Protein AF-A0A4V3SWM5-F1 (afdb_monomer_lite)

Foldseek 3Di:
DDWDWDDDDQKIKIKDDDQDAPDDPPLVVVLVVLVPDPQFPDWDWDADPSGIMTMTIGRRPPDPPPPPPPDD

pLDDT: mean 84.22, std 13.42, range [52.53, 97.75]

Secondary structure (DSSP, 8-state):
-EEEEEEETTEEEEEEE--STT----HHHHHHHHHT-TTEEEEEEEEETTEEEEEEEEE-SPP---------

Radius of gyration: 16.42 Å; chains: 1; bounding box: 34×19×58 Å

Structure (mmCIF, N/CA/C/O backbone):
data_AF-A0A4V3SWM5-F1
#
_entry.id   AF-A0A4V3SWM5-F1
#
loop_
_atom_site.group_PDB
_atom_site.id
_atom_site.type_symbol
_atom_site.label_atom_id
_atom_site.label_alt_id
_atom_site.label_comp_id
_atom_site.label_asym_id
_atom_site.label_entity_id
_atom_site.label_seq_id
_atom_site.pdbx_PDB_ins_code
_atom_site.Cartn_x
_atom_site.Cartn_y
_atom_site.Cartn_z
_atom_site.occupancy
_atom_site.B_iso_or_equiv
_atom_site.auth_seq_id
_atom_site.auth_comp_id
_atom_site.auth_asym_id
_atom_site.auth_atom_id
_atom_site.pdbx_PDB_model_num
ATOM 1 N N . MET A 1 1 ? 13.503 8.516 -4.938 1.00 82.75 1 MET A N 1
ATOM 2 C CA . MET A 1 1 ? 12.410 7.664 -4.421 1.00 82.75 1 MET A CA 1
ATOM 3 C C . MET A 1 1 ? 11.319 8.585 -3.896 1.00 82.75 1 MET A C 1
ATOM 5 O O . MET A 1 1 ? 11.673 9.613 -3.333 1.00 82.75 1 MET A O 1
ATOM 9 N N . SER A 1 2 ? 10.043 8.269 -4.104 1.00 89.75 2 SER A N 1
ATOM 10 C CA . SER A 1 2 ? 8.913 9.029 -3.547 1.00 89.75 2 SER A CA 1
ATOM 11 C C . SER A 1 2 ? 7.959 8.110 -2.789 1.00 89.75 2 SER A C 1
ATOM 13 O O . SER A 1 2 ? 7.913 6.907 -3.052 1.00 89.75 2 SER A O 1
ATOM 15 N N . VAL A 1 3 ? 7.206 8.685 -1.849 1.00 92.31 3 VAL A N 1
ATOM 16 C CA . VAL A 1 3 ? 6.109 8.007 -1.152 1.00 92.31 3 VAL A CA 1
ATOM 17 C C . VAL A 1 3 ? 4.823 8.774 -1.420 1.00 92.31 3 VAL A C 1
ATOM 19 O O . VAL A 1 3 ? 4.776 9.988 -1.233 1.00 92.31 3 VAL A O 1
ATOM 22 N N . HIS A 1 4 ? 3.795 8.062 -1.866 1.00 93.44 4 HIS A N 1
ATOM 23 C CA . HIS A 1 4 ? 2.461 8.594 -2.106 1.00 93.44 4 HIS A CA 1
ATOM 24 C C . HIS A 1 4 ? 1.497 7.983 -1.095 1.00 93.44 4 HIS A C 1
ATOM 26 O O . HIS A 1 4 ? 1.565 6.784 -0.819 1.00 93.44 4 HIS A O 1
ATOM 32 N N . LEU A 1 5 ? 0.620 8.819 -0.545 1.00 96.38 5 LEU A N 1
ATOM 33 C CA . LEU A 1 5 ? -0.391 8.425 0.425 1.00 96.38 5 LEU A CA 1
ATOM 34 C C . LEU A 1 5 ? -1.771 8.768 -0.125 1.00 96.38 5 LEU A C 1
ATOM 36 O O . LEU A 1 5 ? -1.962 9.839 -0.700 1.00 96.38 5 LEU A O 1
ATOM 40 N N . ALA A 1 6 ? -2.713 7.861 0.080 1.00 96.94 6 ALA A N 1
ATOM 41 C CA . ALA A 1 6 ? -4.134 8.090 -0.119 1.00 96.94 6 ALA A CA 1
ATOM 42 C C . ALA A 1 6 ? -4.894 7.461 1.048 1.00 96.94 6 ALA A C 1
ATOM 44 O O . ALA A 1 6 ? -4.472 6.427 1.568 1.00 96.94 6 ALA A O 1
ATOM 45 N N . ASP A 1 7 ? -6.003 8.066 1.45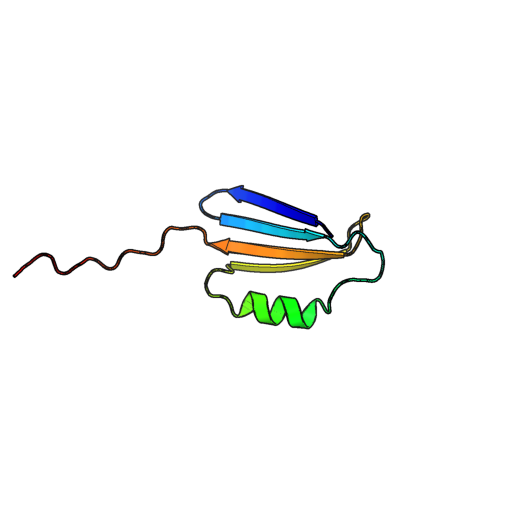2 1.00 96.31 7 ASP A N 1
ATOM 46 C CA . ASP A 1 7 ? -6.863 7.548 2.506 1.00 96.31 7 ASP A CA 1
ATOM 47 C C . ASP A 1 7 ? -8.303 7.387 2.016 1.00 96.31 7 ASP A C 1
ATOM 49 O O . ASP A 1 7 ? -8.784 8.151 1.179 1.00 96.31 7 ASP A O 1
ATOM 53 N N . GLN A 1 8 ? -8.967 6.345 2.513 1.00 96.12 8 GLN A N 1
ATOM 54 C CA . GLN A 1 8 ? -10.393 6.111 2.305 1.00 96.12 8 GLN A CA 1
ATOM 55 C C . GLN A 1 8 ? -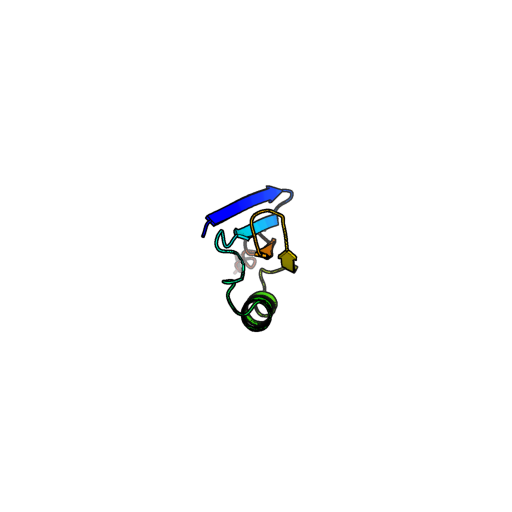10.896 5.085 3.324 1.00 96.12 8 GLN A C 1
ATOM 57 O O . GLN A 1 8 ? -10.213 4.098 3.579 1.00 96.12 8 GLN A O 1
ATOM 62 N N . ASP A 1 9 ? -12.088 5.277 3.895 1.00 95.00 9 ASP A N 1
ATOM 63 C CA . ASP A 1 9 ? -12.784 4.267 4.716 1.00 95.00 9 ASP A CA 1
ATOM 64 C C . ASP A 1 9 ? -11.931 3.655 5.847 1.00 95.00 9 ASP A C 1
ATOM 66 O O . ASP A 1 9 ? -11.872 2.438 6.028 1.00 95.00 9 ASP A O 1
ATOM 70 N N . HIS A 1 10 ? -11.235 4.506 6.611 1.00 94.88 10 HIS A N 1
ATOM 71 C CA . HIS A 1 10 ? -10.285 4.088 7.656 1.00 94.88 10 HIS A CA 1
ATOM 72 C C . HIS A 1 10 ? -9.145 3.197 7.146 1.00 94.88 10 HIS A C 1
ATOM 74 O O . HIS A 1 10 ? -8.551 2.431 7.905 1.00 94.88 10 HIS A O 1
ATOM 80 N N . ARG A 1 11 ? -8.813 3.301 5.864 1.00 97.00 11 ARG A N 1
ATOM 81 C CA . ARG A 1 11 ? -7.637 2.692 5.261 1.00 97.00 11 ARG A CA 1
ATOM 82 C C . ARG A 1 11 ? -6.693 3.767 4.766 1.00 97.00 11 ARG A C 1
ATOM 84 O O . ARG A 1 11 ? -7.121 4.838 4.343 1.00 97.00 11 ARG A O 1
ATOM 91 N N . ILE A 1 12 ? -5.408 3.445 4.785 1.00 97.44 12 ILE A N 1
ATOM 92 C CA . ILE A 1 12 ? -4.369 4.248 4.144 1.00 97.44 12 ILE A CA 1
ATOM 93 C C . ILE A 1 12 ? -3.657 3.358 3.135 1.00 97.44 12 ILE A C 1
ATOM 95 O O . ILE A 1 12 ? -3.186 2.278 3.483 1.00 97.44 12 ILE A O 1
ATOM 99 N N . LEU A 1 13 ? -3.558 3.808 1.890 1.00 97.44 13 LEU A N 1
ATOM 100 C CA . LEU A 1 13 ? -2.684 3.218 0.890 1.00 97.44 13 LEU A CA 1
ATOM 101 C C . LEU A 1 13 ? -1.367 3.993 0.877 1.00 97.44 13 LEU A C 1
ATOM 103 O O . LEU A 1 13 ? -1.345 5.177 0.544 1.00 97.44 13 LEU A O 1
ATOM 107 N N . ALA A 1 14 ? -0.273 3.314 1.214 1.00 95.69 14 ALA A N 1
ATOM 108 C CA . ALA A 1 14 ? 1.077 3.842 1.078 1.00 95.69 14 ALA A CA 1
ATOM 109 C C . ALA A 1 14 ? 1.775 3.192 -0.117 1.00 95.69 14 ALA A C 1
ATOM 111 O O . ALA A 1 14 ? 1.846 1.967 -0.200 1.00 95.69 14 ALA A O 1
ATOM 112 N N . VAL A 1 15 ? 2.305 4.009 -1.029 1.00 93.38 15 VAL A N 1
ATOM 113 C CA . VAL A 1 15 ? 3.022 3.552 -2.227 1.00 93.38 15 VAL A CA 1
ATOM 114 C C . VAL A 1 15 ? 4.415 4.153 -2.253 1.00 93.38 15 VAL A C 1
ATOM 116 O O . VAL A 1 15 ? 4.580 5.367 -2.335 1.00 93.38 15 VAL A O 1
ATOM 119 N N . ALA A 1 16 ? 5.419 3.290 -2.231 1.00 91.19 16 ALA A N 1
ATOM 120 C CA . ALA A 1 16 ? 6.821 3.620 -2.400 1.00 91.19 16 ALA A CA 1
ATOM 121 C C . ALA A 1 16 ? 7.227 3.406 -3.867 1.00 91.19 16 ALA A C 1
ATOM 123 O O . ALA A 1 16 ? 7.216 2.275 -4.354 1.00 91.19 16 ALA A O 1
ATOM 124 N N . LEU A 1 17 ? 7.608 4.479 -4.566 1.00 88.06 17 LEU A N 1
ATOM 125 C CA . LEU A 1 17 ? 8.052 4.451 -5.964 1.00 88.06 17 LEU A CA 1
ATOM 126 C C . LEU A 1 17 ? 9.566 4.687 -6.062 1.00 88.06 17 LEU A C 1
ATOM 128 O O . LEU A 1 17 ? 10.088 5.726 -5.632 1.00 88.06 17 LEU A O 1
ATOM 132 N N . SER A 1 18 ? 10.275 3.742 -6.687 1.00 84.38 18 SER A N 1
ATOM 133 C CA . SER A 1 18 ? 11.645 3.973 -7.149 1.00 84.38 18 SER A CA 1
ATOM 134 C C . SER A 1 18 ? 11.632 4.569 -8.555 1.00 84.38 18 SER A C 1
ATOM 136 O O . SER A 1 18 ? 11.143 3.940 -9.486 1.00 84.38 18 SER A O 1
ATOM 138 N N . HIS A 1 19 ? 12.208 5.767 -8.697 1.00 80.50 19 HIS A N 1
ATOM 139 C CA . HIS A 1 19 ? 12.355 6.486 -9.977 1.00 80.50 19 HIS A CA 1
ATOM 140 C C . HIS A 1 19 ? 13.548 5.983 -10.803 1.00 80.50 19 HIS A C 1
ATOM 142 O O . HIS A 1 19 ? 13.809 6.476 -11.894 1.00 80.50 19 HIS A O 1
ATOM 148 N N . VAL A 1 20 ? 14.317 5.034 -10.262 1.00 75.31 20 VAL A N 1
ATOM 149 C CA . VAL A 1 20 ? 15.471 4.446 -10.940 1.00 75.31 20 VAL A CA 1
ATOM 150 C C . VAL A 1 20 ? 15.053 3.089 -11.489 1.00 75.31 20 VAL A C 1
ATOM 152 O O . VAL A 1 20 ? 14.803 2.147 -10.732 1.00 75.31 20 VAL A O 1
ATOM 155 N N . ALA A 1 21 ? 14.989 2.983 -12.816 1.00 64.94 21 ALA A N 1
ATOM 156 C CA . ALA A 1 21 ? 14.714 1.723 -13.493 1.00 64.94 21 ALA A CA 1
ATOM 157 C C . ALA A 1 21 ? 15.731 0.649 -13.059 1.00 64.94 21 ALA A C 1
ATOM 159 O O . ALA A 1 21 ? 16.938 0.879 -13.071 1.00 64.94 21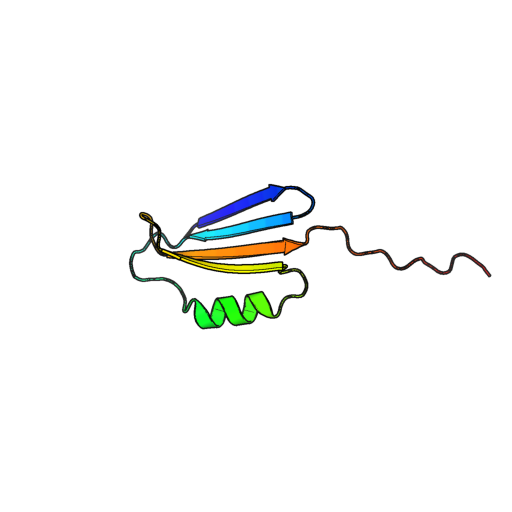 ALA A O 1
ATOM 160 N N . GLY A 1 22 ? 15.242 -0.519 -12.633 1.00 61.28 22 GLY A N 1
ATOM 161 C CA . GLY A 1 22 ? 16.085 -1.649 -12.218 1.00 61.28 22 GLY A CA 1
ATOM 162 C C . GLY A 1 22 ? 16.688 -1.563 -10.809 1.00 61.28 22 GLY A C 1
ATOM 163 O O . GLY A 1 22 ? 17.232 -2.556 -10.339 1.00 61.28 22 GLY A O 1
ATOM 164 N N . SER A 1 23 ? 16.549 -0.437 -10.099 1.00 60.28 23 SER A N 1
ATOM 165 C CA . SER A 1 23 ? 16.968 -0.305 -8.698 1.00 60.28 23 SER A CA 1
ATOM 166 C C . SER A 1 23 ? 15.734 -0.193 -7.812 1.00 60.28 23 SER A C 1
ATOM 168 O O . SER A 1 23 ? 15.306 0.888 -7.409 1.00 60.28 23 SER A O 1
ATOM 170 N N . ALA A 1 24 ? 15.099 -1.329 -7.557 1.00 59.50 24 ALA A N 1
ATOM 171 C CA . ALA A 1 24 ? 14.143 -1.438 -6.470 1.00 59.50 24 ALA A CA 1
ATOM 172 C C . ALA A 1 24 ? 14.760 -2.317 -5.382 1.00 59.50 24 ALA A C 1
ATOM 174 O O . ALA A 1 24 ? 15.465 -3.267 -5.732 1.00 59.50 24 ALA A O 1
ATOM 175 N N . PRO A 1 25 ? 14.509 -2.030 -4.092 1.00 61.25 25 PRO A N 1
ATOM 176 C CA . PRO A 1 25 ? 14.858 -2.964 -3.028 1.00 61.25 25 PRO A CA 1
ATOM 177 C C . PRO A 1 25 ? 14.255 -4.336 -3.342 1.00 61.25 25 PRO A C 1
ATOM 179 O O . PRO A 1 25 ? 13.243 -4.405 -4.047 1.00 61.25 25 PRO A O 1
ATOM 182 N N . ASP A 1 26 ? 14.875 -5.409 -2.840 1.00 74.25 26 ASP A N 1
ATOM 183 C CA . ASP A 1 26 ? 14.325 -6.758 -2.974 1.00 74.25 26 ASP A CA 1
ATOM 184 C C . ASP A 1 26 ? 12.885 -6.762 -2.454 1.00 74.25 26 ASP A C 1
ATOM 186 O O . ASP A 1 26 ? 12.619 -6.744 -1.248 1.00 74.25 26 ASP A O 1
ATOM 190 N N . ALA A 1 27 ? 11.946 -6.720 -3.397 1.00 76.62 27 ALA A N 1
ATOM 191 C CA . ALA A 1 27 ? 10.544 -6.567 -3.085 1.00 76.62 27 ALA A CA 1
ATOM 192 C C . ALA A 1 27 ? 10.051 -7.772 -2.281 1.00 76.62 27 ALA A C 1
ATOM 194 O O . ALA A 1 27 ? 9.131 -7.611 -1.493 1.00 76.62 27 ALA A O 1
ATOM 195 N N . GLY A 1 28 ? 10.680 -8.946 -2.414 1.00 83.94 28 GLY A N 1
ATOM 196 C CA . GLY A 1 28 ? 10.330 -10.126 -1.628 1.00 83.94 28 GLY A CA 1
ATOM 197 C C . GLY A 1 28 ? 10.567 -9.921 -0.131 1.00 83.94 28 GLY A C 1
ATOM 198 O O . GLY A 1 28 ? 9.648 -10.118 0.667 1.00 83.94 28 GLY A O 1
ATOM 199 N N . ALA A 1 29 ? 11.764 -9.467 0.252 1.00 88.00 29 ALA A N 1
ATOM 200 C CA . ALA A 1 29 ? 12.092 -9.197 1.652 1.00 88.00 29 ALA A CA 1
ATOM 201 C C . ALA A 1 29 ? 11.191 -8.103 2.246 1.00 88.00 29 ALA A C 1
ATOM 203 O O . ALA A 1 29 ? 10.609 -8.286 3.313 1.00 88.00 29 ALA A O 1
ATOM 204 N N . VAL A 1 30 ? 10.992 -6.997 1.520 1.00 88.62 30 VAL A N 1
ATOM 205 C CA . VAL A 1 30 ? 10.139 -5.890 1.986 1.00 88.62 30 VAL A CA 1
ATOM 206 C C . VAL A 1 30 ? 8.679 -6.325 2.136 1.00 88.62 30 VAL A C 1
ATOM 208 O O . VAL A 1 30 ? 8.039 -5.983 3.126 1.00 88.62 30 VAL A O 1
ATOM 211 N N . LEU A 1 31 ? 8.141 -7.096 1.187 1.00 92.75 31 LEU A N 1
ATOM 212 C CA . LEU A 1 31 ? 6.771 -7.607 1.279 1.00 92.75 31 LEU A CA 1
ATOM 213 C C . LEU A 1 31 ? 6.597 -8.596 2.431 1.00 92.75 31 LEU A C 1
ATOM 215 O O . LEU A 1 31 ? 5.545 -8.602 3.061 1.00 92.75 31 LEU A O 1
ATOM 219 N N . THR A 1 32 ? 7.626 -9.388 2.737 1.00 94.38 32 THR A N 1
ATOM 220 C CA . THR A 1 32 ? 7.611 -10.299 3.891 1.00 94.38 32 THR A CA 1
ATOM 221 C C . THR A 1 32 ? 7.515 -9.520 5.204 1.00 94.38 32 THR A C 1
ATOM 223 O O . THR A 1 32 ? 6.664 -9.828 6.036 1.00 94.38 32 THR A O 1
ATOM 226 N N . GLU A 1 33 ? 8.320 -8.466 5.362 1.00 94.38 33 GLU A N 1
ATOM 227 C CA . GLU A 1 33 ? 8.265 -7.582 6.535 1.00 94.38 33 GLU A CA 1
ATOM 228 C C . GLU A 1 33 ? 6.917 -6.852 6.637 1.00 94.38 33 GLU A C 1
ATOM 230 O O . GLU A 1 33 ? 6.317 -6.793 7.709 1.00 94.38 33 GLU A O 1
ATOM 235 N N . LEU A 1 34 ? 6.386 -6.343 5.517 1.00 94.56 34 LEU A N 1
ATOM 236 C CA . LEU A 1 34 ? 5.075 -5.688 5.486 1.00 94.56 34 LEU A CA 1
ATOM 237 C C . LEU A 1 34 ? 3.948 -6.648 5.882 1.00 94.56 34 LEU A C 1
ATOM 239 O O . LEU A 1 34 ? 3.094 -6.281 6.685 1.00 94.56 34 LEU A O 1
ATOM 243 N N . ALA A 1 35 ? 3.958 -7.878 5.367 1.00 94.56 35 ALA A N 1
ATOM 244 C CA . ALA A 1 35 ? 2.953 -8.890 5.684 1.00 94.56 35 ALA A CA 1
ATOM 245 C C . ALA A 1 35 ? 2.969 -9.318 7.164 1.00 94.56 35 ALA A C 1
ATOM 247 O O . ALA A 1 35 ? 1.961 -9.814 7.669 1.00 94.56 35 ALA A O 1
ATOM 248 N N . ALA A 1 36 ? 4.082 -9.118 7.877 1.00 96.12 36 ALA A N 1
ATOM 249 C CA . ALA A 1 36 ? 4.186 -9.402 9.307 1.00 96.12 36 ALA A CA 1
ATOM 250 C C . ALA A 1 36 ? 3.534 -8.322 10.198 1.00 96.12 36 ALA A C 1
ATOM 252 O O . ALA A 1 36 ? 3.278 -8.561 11.383 1.00 96.12 36 ALA A O 1
ATOM 253 N N . LEU A 1 37 ? 3.247 -7.131 9.660 1.00 94.94 37 LEU A N 1
ATOM 254 C CA . LEU A 1 37 ? 2.650 -6.029 10.414 1.00 94.94 37 LEU A CA 1
ATOM 255 C C . LEU A 1 37 ? 1.138 -6.220 10.566 1.00 94.94 37 LEU A C 1
ATOM 257 O O . LEU A 1 37 ? 0.405 -6.298 9.586 1.00 94.94 37 LEU A O 1
ATOM 261 N N . ARG A 1 38 ? 0.631 -6.183 11.807 1.00 92.25 38 ARG A N 1
ATOM 262 C CA . ARG A 1 38 ? -0.815 -6.339 12.078 1.00 92.25 38 ARG A CA 1
ATOM 263 C C . ARG A 1 38 ? -1.700 -5.275 11.433 1.00 92.25 38 ARG A C 1
ATOM 265 O O . ARG A 1 38 ? -2.885 -5.516 11.242 1.00 92.25 38 ARG A O 1
ATOM 272 N N . THR A 1 39 ? -1.153 -4.093 11.173 1.00 93.12 39 THR A N 1
ATOM 273 C CA . THR A 1 39 ? -1.878 -3.001 10.522 1.00 93.12 39 THR A CA 1
ATOM 274 C C . THR A 1 39 ? -1.966 -3.187 9.015 1.00 93.12 39 THR A C 1
ATOM 276 O O . THR A 1 39 ? -2.796 -2.540 8.395 1.00 93.12 39 THR A O 1
ATOM 279 N N . VAL A 1 40 ? -1.153 -4.047 8.398 1.00 96.25 40 VAL A N 1
ATOM 280 C CA . VAL A 1 40 ? -1.198 -4.270 6.952 1.00 96.25 40 VAL A CA 1
ATOM 281 C C . VAL A 1 40 ? -2.337 -5.231 6.623 1.00 96.25 40 VAL A C 1
ATOM 283 O O . VAL A 1 40 ? -2.373 -6.375 7.062 1.00 96.25 40 VAL A O 1
ATOM 286 N N . VAL A 1 41 ? -3.280 -4.744 5.825 1.00 96.19 41 VAL A N 1
ATOM 287 C CA . VAL A 1 41 ? -4.414 -5.504 5.285 1.00 96.19 41 VAL A CA 1
ATOM 288 C C . VAL A 1 41 ? -3.975 -6.316 4.074 1.00 96.19 41 VAL A C 1
ATOM 290 O O . VAL A 1 41 ? -4.390 -7.454 3.890 1.00 96.19 41 VAL A O 1
ATOM 293 N N . SER A 1 42 ? -3.156 -5.701 3.223 1.00 96.31 42 SER A N 1
ATOM 294 C CA . SER A 1 42 ? -2.600 -6.301 2.016 1.00 96.31 42 SER A CA 1
ATOM 295 C C . SER A 1 42 ? -1.363 -5.520 1.600 1.00 96.31 42 SER A C 1
ATOM 297 O O . SER A 1 42 ? -1.287 -4.311 1.812 1.00 96.31 42 SER A O 1
ATOM 299 N N . CYS A 1 43 ? -0.414 -6.181 0.954 1.00 96.62 43 CYS A N 1
ATOM 300 C CA . CYS A 1 43 ? 0.744 -5.526 0.358 1.00 96.62 43 CYS A CA 1
ATOM 301 C C . CYS A 1 43 ? 1.102 -6.189 -0.966 1.00 96.62 43 CYS A C 1
ATOM 303 O O . CYS A 1 43 ? 0.727 -7.336 -1.218 1.00 96.62 43 CYS A O 1
ATOM 305 N N . GLY A 1 44 ? 1.821 -5.468 -1.815 1.00 94.44 44 GLY A N 1
ATOM 306 C CA . GLY A 1 44 ? 2.230 -5.985 -3.107 1.00 94.44 44 GLY A CA 1
ATOM 307 C C . GLY A 1 44 ? 3.270 -5.115 -3.784 1.00 94.44 44 GLY A C 1
ATOM 308 O O . GLY A 1 44 ? 3.701 -4.079 -3.275 1.00 94.44 44 GLY A O 1
ATOM 309 N N . SER A 1 45 ? 3.696 -5.570 -4.954 1.00 91.62 45 SER A N 1
ATOM 310 C CA . SER A 1 45 ? 4.589 -4.806 -5.810 1.00 91.62 45 SER A CA 1
ATOM 311 C C . SER A 1 45 ? 4.143 -4.917 -7.253 1.00 91.62 45 SER A C 1
ATOM 313 O O . SER A 1 45 ? 3.691 -5.981 -7.677 1.00 91.62 45 SER A O 1
ATOM 315 N N . ASP A 1 46 ? 4.302 -3.837 -7.998 1.00 86.94 46 ASP A N 1
ATOM 316 C CA . ASP A 1 46 ? 4.012 -3.770 -9.423 1.00 86.94 46 ASP A CA 1
ATOM 317 C C . ASP A 1 46 ? 5.119 -3.005 -10.156 1.00 86.94 46 ASP A C 1
ATOM 319 O O . ASP A 1 46 ? 5.968 -2.336 -9.554 1.00 86.94 46 ASP A O 1
ATOM 323 N N . VAL A 1 47 ? 5.151 -3.168 -11.476 1.00 80.81 47 VAL A N 1
ATOM 324 C CA . VAL A 1 47 ? 6.046 -2.426 -12.361 1.00 80.81 47 VAL A CA 1
ATOM 325 C C . VAL A 1 47 ? 5.181 -1.489 -13.187 1.00 80.81 47 VAL A C 1
ATOM 327 O O . VAL A 1 47 ? 4.346 -1.943 -13.966 1.00 80.81 47 VAL A O 1
ATOM 330 N N . GLY A 1 48 ? 5.390 -0.189 -13.008 1.00 72.25 48 GLY A N 1
ATOM 331 C CA . GLY A 1 48 ? 4.749 0.855 -13.793 1.00 72.25 48 GLY A CA 1
ATOM 332 C C . GLY A 1 48 ? 5.730 1.536 -14.754 1.00 72.25 48 GLY A C 1
ATOM 333 O O . GLY A 1 48 ? 6.935 1.281 -14.695 1.00 72.25 48 GLY A O 1
ATOM 334 N N . PRO A 1 49 ? 5.235 2.454 -15.604 1.00 72.00 49 PRO A N 1
ATOM 335 C CA . PRO A 1 49 ? 6.061 3.223 -16.542 1.00 72.00 49 PRO A CA 1
ATOM 336 C C . PRO A 1 49 ? 7.201 3.984 -15.851 1.00 72.00 49 PRO A C 1
ATOM 338 O O . PRO A 1 49 ? 8.303 4.078 -16.380 1.00 72.00 49 PRO A O 1
ATOM 341 N N . ASP A 1 50 ? 6.939 4.462 -14.633 1.00 71.62 50 ASP A N 1
ATOM 342 C CA . ASP A 1 50 ? 7.878 5.267 -13.841 1.00 71.62 50 ASP A CA 1
ATOM 343 C C . ASP A 1 50 ? 8.854 4.423 -12.998 1.00 71.62 50 ASP A C 1
ATOM 345 O O . ASP A 1 50 ? 9.628 4.967 -12.213 1.00 71.62 50 ASP A O 1
ATOM 349 N N . GLY A 1 51 ? 8.795 3.091 -13.116 1.00 75.31 51 GLY A N 1
ATOM 350 C CA . GLY A 1 51 ? 9.614 2.153 -12.353 1.00 75.31 51 GLY A CA 1
ATOM 351 C C . GLY A 1 51 ? 8.806 1.199 -11.472 1.00 75.31 51 GLY A C 1
ATOM 352 O O . GLY A 1 51 ? 7.587 1.055 -11.593 1.00 75.31 51 GLY A O 1
ATOM 353 N N . ARG A 1 52 ? 9.509 0.503 -10.576 1.00 83.75 52 ARG A N 1
ATOM 354 C CA . ARG A 1 52 ? 8.919 -0.489 -9.667 1.00 83.75 52 ARG A CA 1
ATOM 355 C C . ARG A 1 52 ? 8.366 0.188 -8.417 1.00 83.75 52 ARG A C 1
ATOM 357 O O . ARG A 1 52 ? 9.015 1.055 -7.823 1.00 83.75 52 ARG A O 1
ATOM 364 N N . ARG A 1 53 ? 7.180 -0.254 -8.009 1.00 88.62 53 ARG A N 1
ATOM 365 C CA . ARG A 1 53 ? 6.448 0.238 -6.842 1.00 88.62 53 ARG A CA 1
ATOM 366 C C . ARG A 1 53 ? 6.256 -0.896 -5.846 1.00 88.62 53 ARG A C 1
ATOM 368 O O . ARG A 1 53 ? 6.041 -2.041 -6.238 1.00 88.62 53 ARG A O 1
ATOM 375 N N . VAL A 1 54 ? 6.345 -0.571 -4.562 1.00 92.56 54 VAL A N 1
ATOM 376 C CA . VAL A 1 54 ? 5.866 -1.414 -3.459 1.00 92.56 54 VAL A CA 1
ATOM 377 C C . VAL A 1 54 ? 4.739 -0.656 -2.782 1.00 92.56 54 VAL A C 1
ATOM 379 O O . VAL A 1 54 ? 4.850 0.551 -2.569 1.00 92.56 54 VAL A O 1
ATOM 382 N N . TRP A 1 55 ? 3.659 -1.347 -2.452 1.00 94.81 55 TRP A N 1
ATOM 383 C CA . TRP A 1 55 ? 2.501 -0.750 -1.811 1.00 94.81 55 TRP A CA 1
ATOM 384 C C . TRP A 1 55 ? 2.040 -1.574 -0.614 1.00 94.81 55 TRP A C 1
ATOM 386 O O . TRP A 1 55 ? 2.195 -2.796 -0.576 1.00 94.81 55 TRP A O 1
ATOM 396 N N . ALA A 1 56 ? 1.447 -0.888 0.359 1.00 97.19 56 ALA A N 1
ATOM 397 C CA . ALA A 1 56 ? 0.773 -1.493 1.496 1.00 97.19 56 ALA A CA 1
ATOM 398 C C . ALA A 1 56 ? -0.549 -0.768 1.752 1.00 97.19 56 ALA A C 1
ATOM 400 O O . ALA A 1 56 ? -0.594 0.460 1.834 1.00 97.19 56 ALA A O 1
ATOM 401 N N . LEU A 1 57 ? -1.618 -1.546 1.886 1.00 97.75 57 LEU A N 1
ATOM 402 C CA . LEU A 1 57 ? -2.901 -1.093 2.392 1.00 97.75 57 LEU A CA 1
ATOM 403 C C . LEU A 1 57 ? -2.926 -1.320 3.901 1.00 97.75 57 LEU A C 1
ATOM 405 O O . LEU A 1 57 ? -2.762 -2.447 4.365 1.00 97.75 57 LEU A O 1
ATOM 409 N N . LEU A 1 58 ? -3.138 -0.252 4.653 1.00 96.81 58 LEU A N 1
ATOM 410 C CA . LEU A 1 58 ? -3.084 -0.225 6.107 1.00 96.81 58 LEU A CA 1
ATOM 411 C C . LEU A 1 58 ? -4.489 -0.059 6.685 1.00 96.81 58 LEU A C 1
ATOM 413 O O . LEU A 1 58 ? -5.303 0.693 6.152 1.00 96.81 58 LEU A O 1
ATOM 417 N N . ASP A 1 59 ? -4.755 -0.724 7.802 1.00 95.56 59 ASP A N 1
ATOM 418 C CA . ASP A 1 59 ? -5.821 -0.374 8.725 1.00 95.56 59 ASP A CA 1
ATOM 419 C C . ASP A 1 59 ? -5.421 0.871 9.514 1.00 95.56 59 ASP A C 1
ATOM 421 O O . ASP A 1 59 ? -4.413 0.874 10.222 1.00 95.56 59 ASP A O 1
ATOM 425 N N . ALA A 1 60 ? -6.210 1.927 9.366 1.00 92.50 60 ALA A N 1
ATOM 426 C CA . ALA A 1 60 ? -6.067 3.184 10.081 1.00 92.50 60 ALA A CA 1
ATOM 427 C C . ALA A 1 60 ? -7.218 3.405 11.076 1.00 92.50 60 ALA A C 1
ATOM 429 O O . ALA A 1 60 ? -7.379 4.512 11.599 1.00 92.50 60 ALA A O 1
ATOM 430 N N . ALA A 1 61 ? -8.023 2.373 11.358 1.00 89.19 61 ALA A N 1
ATOM 431 C CA . ALA A 1 61 ? -8.984 2.436 12.443 1.00 89.19 61 ALA A CA 1
ATOM 432 C C . ALA A 1 61 ? -8.244 2.732 13.760 1.00 89.19 61 ALA A C 1
ATOM 434 O O . ALA A 1 61 ? -7.204 2.123 14.042 1.00 89.19 61 ALA A O 1
ATOM 435 N N . PRO A 1 62 ? -8.765 3.648 14.596 1.00 79.88 62 PRO A N 1
ATOM 436 C CA . PRO A 1 62 ? -8.187 3.904 15.903 1.00 79.88 62 PRO A CA 1
ATOM 437 C C . PRO A 1 62 ? -8.042 2.590 16.683 1.00 79.88 62 PRO A C 1
ATOM 439 O O . PRO A 1 62 ? -8.969 1.768 16.659 1.00 79.88 62 PRO A O 1
ATOM 442 N N . PRO A 1 63 ? -6.928 2.377 17.408 1.00 72.44 63 PRO A N 1
ATOM 443 C CA . PRO A 1 63 ? -6.789 1.217 18.271 1.00 72.44 63 PRO A CA 1
ATOM 444 C C . PRO A 1 63 ? -8.004 1.143 19.190 1.00 72.44 63 PRO A C 1
ATOM 446 O O . PRO A 1 63 ? -8.358 2.133 19.837 1.00 72.44 63 PRO A O 1
ATOM 449 N N . ARG A 1 64 ? -8.666 -0.017 19.244 1.00 71.38 64 ARG A N 1
ATOM 450 C CA . ARG A 1 64 ? -9.787 -0.215 20.165 1.00 71.38 64 ARG A CA 1
ATOM 451 C C . ARG A 1 64 ? -9.269 0.005 21.581 1.00 71.38 64 ARG A C 1
ATOM 453 O O . ARG A 1 64 ? -8.562 -0.843 22.119 1.00 71.38 64 ARG A O 1
ATOM 460 N N . ARG A 1 65 ? -9.600 1.154 22.175 1.00 70.12 65 ARG A N 1
ATOM 461 C CA . ARG A 1 65 ? -9.319 1.431 23.581 1.00 70.12 65 ARG A CA 1
ATOM 462 C C . ARG A 1 65 ? -10.086 0.372 24.364 1.00 70.12 65 ARG A C 1
ATOM 464 O O . ARG A 1 65 ? -11.316 0.358 24.331 1.00 70.12 65 ARG A O 1
ATOM 471 N N . GLY A 1 66 ? -9.362 -0.573 24.965 1.00 63.09 66 GLY A N 1
ATOM 472 C CA . GLY A 1 66 ? -9.962 -1.568 25.843 1.00 63.09 66 GLY A CA 1
ATOM 473 C C . GLY A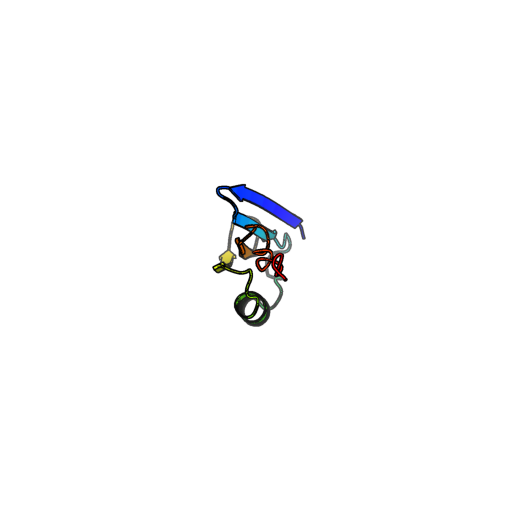 1 66 ? -10.830 -0.827 26.848 1.00 63.09 66 GLY A C 1
ATOM 474 O O . GLY A 1 66 ? -10.382 0.170 27.413 1.00 63.09 66 GLY A O 1
ATOM 475 N N . LYS A 1 67 ? -12.090 -1.246 26.974 1.00 60.00 67 LYS A N 1
ATOM 476 C CA . LYS A 1 67 ? -13.043 -0.682 27.926 1.00 60.00 67 LYS A CA 1
ATOM 477 C C . LYS A 1 67 ? -12.352 -0.699 29.293 1.00 60.00 67 LYS A C 1
ATOM 479 O O . LYS A 1 67 ? -12.128 -1.775 29.842 1.00 60.00 67 LYS A O 1
ATOM 484 N N . GLY A 1 68 ? -11.914 0.468 29.765 1.00 56.19 68 GLY A N 1
ATOM 485 C CA . GLY A 1 68 ? -11.389 0.614 31.113 1.00 56.19 68 GLY A CA 1
ATOM 486 C C . GLY A 1 68 ? -12.457 0.104 32.069 1.00 56.19 68 GLY A C 1
ATOM 487 O O . GLY A 1 68 ? -13.645 0.360 31.861 1.00 56.19 68 GLY A O 1
ATOM 488 N N . LEU A 1 69 ? -12.037 -0.698 33.039 1.00 59.94 69 LEU A N 1
ATOM 489 C CA . LEU A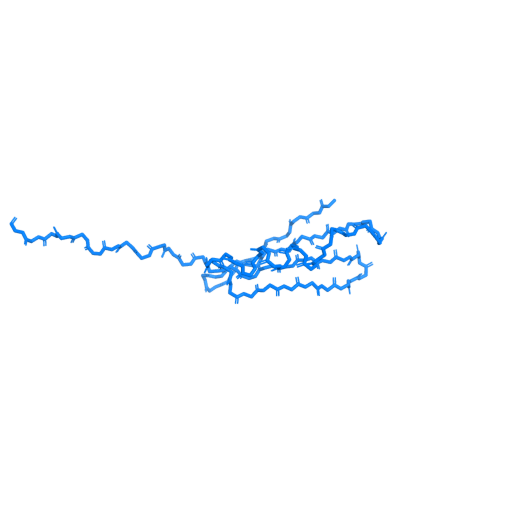 1 69 ? -12.853 -1.093 34.176 1.00 59.94 69 LEU A CA 1
ATOM 490 C C . LEU A 1 69 ? -13.232 0.170 34.964 1.00 59.94 69 LEU A C 1
ATOM 492 O O . LEU A 1 69 ? -12.574 0.503 35.940 1.00 59.94 69 LEU A O 1
ATOM 496 N N . ASP A 1 70 ? -14.275 0.870 34.530 1.00 60.78 70 ASP A N 1
ATOM 497 C CA . ASP A 1 70 ? -14.983 1.840 35.358 1.00 60.78 70 ASP A CA 1
ATOM 498 C C . ASP A 1 70 ? -16.152 1.097 36.004 1.00 60.78 70 ASP A C 1
ATOM 500 O O . ASP A 1 70 ? -17.203 0.896 35.391 1.00 60.78 70 ASP A O 1
ATOM 504 N N . GLY A 1 71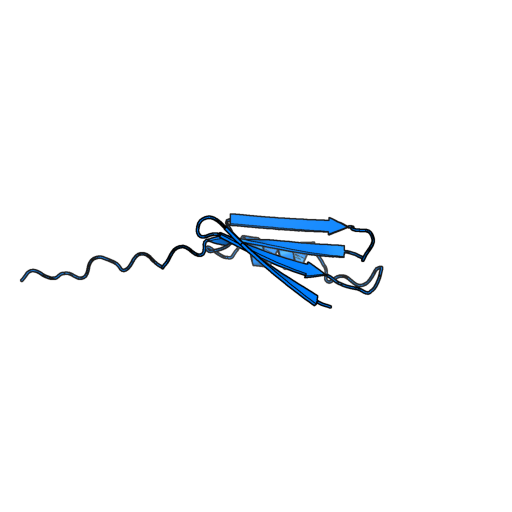 ? -15.934 0.608 37.223 1.00 58.41 71 GLY A N 1
ATOM 505 C CA . GLY A 1 71 ? -16.978 -0.045 38.006 1.00 58.41 71 GLY A CA 1
ATOM 506 C C . GLY A 1 71 ? -16.449 -0.921 39.134 1.00 58.41 71 GLY A C 1
ATOM 507 O O . GLY A 1 71 ? -16.575 -2.141 39.054 1.00 58.41 71 GLY A O 1
ATOM 508 N N . ALA A 1 72 ? -15.881 -0.302 40.169 1.00 52.53 72 ALA A N 1
ATOM 509 C CA . ALA A 1 72 ? -15.876 -0.812 41.541 1.00 52.53 72 ALA A CA 1
ATOM 510 C C . ALA A 1 72 ? -15.766 0.370 42.510 1.00 52.53 72 ALA A C 1
ATOM 512 O O . ALA A 1 72 ? -14.879 1.221 42.277 1.00 52.53 72 ALA A O 1
#

Sequence (72 aa):
MSVHLADQDHRILAVALSHVAGSAPDAGAVLTELAALRTVVSCGSDVGPDGRRVWALLDAAPPRRGKGLDGA